Protein AF-A0A229TII5-F1 (afdb_monomer)

Foldseek 3Di:
DPADDDVNHRQVRFAAAEEDAPDLVQQVCCVVDPPFDRDDPLQLVQFSPAPLKDKAFDPPDPVSQKIWIWGGRPVVRATKIWIWGAPDPPHPNYIYTNYMGGDDPVSVVVSVVVVVVD

Structure (mmCIF, N/CA/C/O backbone):
data_AF-A0A229TII5-F1
#
_entry.id   AF-A0A229TII5-F1
#
loop_
_atom_site.group_PDB
_atom_site.id
_atom_site.type_symbol
_atom_site.label_atom_id
_atom_site.label_alt_id
_atom_site.label_comp_id
_atom_site.label_asym_id
_atom_site.label_entity_id
_atom_site.label_seq_id
_atom_site.pdbx_PDB_ins_code
_atom_site.Cartn_x
_atom_site.Cartn_y
_atom_site.Cartn_z
_atom_site.occupancy
_atom_site.B_iso_or_equiv
_atom_site.auth_seq_id
_atom_site.auth_comp_id
_atom_site.auth_asym_id
_atom_site.auth_atom_id
_atom_site.pdbx_PDB_model_num
ATOM 1 N N . MET A 1 1 ? -7.533 -11.425 -20.818 1.00 45.06 1 MET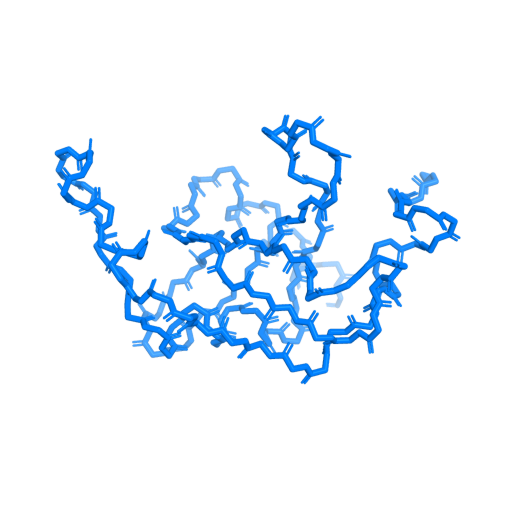 A N 1
ATOM 2 C CA . MET A 1 1 ? -7.266 -10.160 -20.110 1.00 45.06 1 MET A CA 1
ATOM 3 C C . MET A 1 1 ? -5.758 -10.106 -19.992 1.00 45.06 1 MET A C 1
ATOM 5 O O . MET A 1 1 ? -5.217 -10.911 -19.247 1.00 45.06 1 MET A O 1
ATOM 9 N N . GLU A 1 2 ? -5.079 -9.342 -20.848 1.00 51.00 2 GLU A N 1
ATOM 10 C CA . GLU A 1 2 ? -3.642 -9.111 -20.652 1.00 51.00 2 GLU A CA 1
ATOM 11 C C . GLU A 1 2 ? -3.489 -8.429 -19.289 1.00 51.00 2 GLU A C 1
ATOM 13 O O . GLU A 1 2 ? -4.198 -7.462 -19.007 1.00 51.00 2 GLU A O 1
ATOM 18 N N . GLY A 1 3 ? -2.686 -9.020 -18.402 1.00 65.75 3 GLY A N 1
ATOM 19 C CA . GLY A 1 3 ? -2.425 -8.448 -17.083 1.00 65.75 3 GLY A CA 1
ATOM 20 C C . GLY A 1 3 ? -1.769 -7.076 -17.224 1.00 65.75 3 GLY A C 1
ATOM 21 O O . GLY A 1 3 ? -1.077 -6.821 -18.209 1.00 65.75 3 GLY A O 1
ATOM 22 N N . GLU A 1 4 ? -1.996 -6.183 -16.260 1.00 81.69 4 GLU A N 1
ATOM 23 C CA . GLU A 1 4 ? -1.265 -4.915 -16.219 1.00 81.69 4 GLU A CA 1
ATOM 24 C C . GLU A 1 4 ? 0.246 -5.183 -16.111 1.00 81.69 4 GLU A C 1
ATOM 26 O O . GLU A 1 4 ? 0.687 -6.107 -15.423 1.00 81.69 4 GLU A O 1
ATOM 31 N N . ILE A 1 5 ? 1.041 -4.362 -16.799 1.00 85.06 5 ILE A N 1
ATOM 32 C CA . ILE A 1 5 ? 2.491 -4.525 -16.925 1.00 85.06 5 ILE A CA 1
ATOM 33 C C . ILE A 1 5 ? 3.196 -3.298 -16.333 1.00 85.06 5 ILE A C 1
ATOM 35 O O . ILE A 1 5 ? 2.768 -2.159 -16.520 1.00 85.06 5 ILE A O 1
ATOM 39 N N . TYR A 1 6 ? 4.307 -3.540 -15.646 1.00 85.00 6 TYR A N 1
ATOM 40 C CA . TYR A 1 6 ? 5.278 -2.561 -15.176 1.00 85.00 6 TYR A CA 1
ATOM 41 C C . TYR A 1 6 ? 6.591 -2.789 -15.925 1.00 85.00 6 TYR A C 1
ATOM 43 O O . TYR A 1 6 ? 7.286 -3.762 -15.650 1.00 85.00 6 TYR A O 1
ATOM 51 N N . ASP A 1 7 ? 6.904 -1.936 -16.901 1.00 83.94 7 ASP A N 1
ATOM 52 C CA . ASP A 1 7 ? 8.151 -1.990 -17.687 1.00 83.94 7 ASP A CA 1
ATOM 53 C C . ASP A 1 7 ? 8.514 -3.395 -18.197 1.00 83.94 7 ASP A C 1
ATOM 55 O O . ASP A 1 7 ? 9.630 -3.886 -18.048 1.00 83.94 7 ASP A O 1
ATOM 59 N N . GLY A 1 8 ? 7.527 -4.076 -18.783 1.00 83.12 8 GLY A N 1
ATOM 60 C CA . GLY A 1 8 ? 7.665 -5.438 -19.308 1.00 83.12 8 GLY A CA 1
ATOM 61 C C . GLY A 1 8 ? 7.439 -6.567 -18.293 1.00 83.12 8 GLY A C 1
ATOM 62 O O . GLY A 1 8 ? 7.366 -7.725 -18.698 1.00 83.12 8 GLY A O 1
ATOM 63 N N . ILE A 1 9 ? 7.268 -6.264 -17.002 1.00 84.00 9 ILE A N 1
ATOM 64 C CA . ILE A 1 9 ? 6.999 -7.247 -15.942 1.00 84.00 9 ILE A CA 1
ATOM 65 C C . ILE A 1 9 ? 5.499 -7.252 -15.608 1.00 84.00 9 ILE A C 1
ATOM 67 O O . ILE A 1 9 ? 4.963 -6.203 -15.251 1.00 84.00 9 ILE A O 1
ATOM 71 N N . PRO A 1 10 ? 4.793 -8.395 -15.673 1.00 88.19 10 PRO A N 1
ATOM 72 C CA . PRO A 1 10 ? 3.420 -8.479 -15.176 1.00 88.19 10 PRO A CA 1
ATOM 73 C C . PRO A 1 10 ? 3.349 -8.080 -13.698 1.00 88.19 10 PRO A C 1
ATOM 75 O O . PRO A 1 10 ? 4.185 -8.528 -12.908 1.00 88.19 10 PRO A O 1
ATOM 78 N N . LEU A 1 11 ? 2.371 -7.261 -13.301 1.00 86.62 11 LEU A N 1
ATOM 79 C CA . LEU A 1 11 ? 2.284 -6.746 -11.926 1.00 86.62 11 LEU A CA 1
ATOM 80 C C . LEU A 1 11 ? 2.242 -7.851 -10.867 1.00 86.62 11 LEU A C 1
ATOM 82 O O . LEU A 1 11 ? 2.825 -7.701 -9.796 1.00 86.62 11 LEU A O 1
ATOM 86 N N . GLU A 1 12 ? 1.599 -8.977 -11.164 1.00 82.06 12 GLU A N 1
ATOM 87 C CA . GLU A 1 12 ? 1.528 -10.135 -10.274 1.00 82.06 12 GLU A CA 1
ATOM 88 C C . GLU A 1 12 ? 2.870 -10.861 -10.091 1.00 82.06 12 GLU A C 1
ATOM 90 O O . GLU A 1 12 ? 3.008 -11.680 -9.184 1.00 82.06 12 GLU A O 1
ATOM 95 N N . ARG A 1 13 ? 3.857 -10.564 -10.944 1.00 85.81 13 ARG A N 1
ATOM 96 C CA . ARG A 1 13 ? 5.221 -11.105 -10.896 1.00 85.81 13 ARG A CA 1
ATOM 97 C C . ARG A 1 13 ? 6.256 -10.080 -10.445 1.00 85.81 13 ARG A C 1
ATOM 99 O O . ARG A 1 13 ? 7.441 -10.409 -10.440 1.00 85.81 13 ARG A O 1
ATOM 106 N N . LEU A 1 14 ? 5.846 -8.859 -10.095 1.00 88.06 14 LEU A N 1
ATOM 107 C CA . LEU A 1 14 ? 6.781 -7.871 -9.569 1.00 88.06 14 LEU A CA 1
ATOM 108 C C . LEU A 1 14 ? 7.443 -8.410 -8.293 1.00 88.06 14 LEU A C 1
ATOM 110 O O . LEU A 1 14 ? 6.729 -8.863 -7.388 1.00 88.06 14 LEU A O 1
ATOM 114 N N . PRO A 1 15 ? 8.783 -8.346 -8.192 1.00 89.38 15 PRO A N 1
ATOM 115 C CA . PRO A 1 15 ? 9.463 -8.718 -6.967 1.00 89.38 15 PRO A CA 1
ATOM 116 C C . PRO A 1 15 ?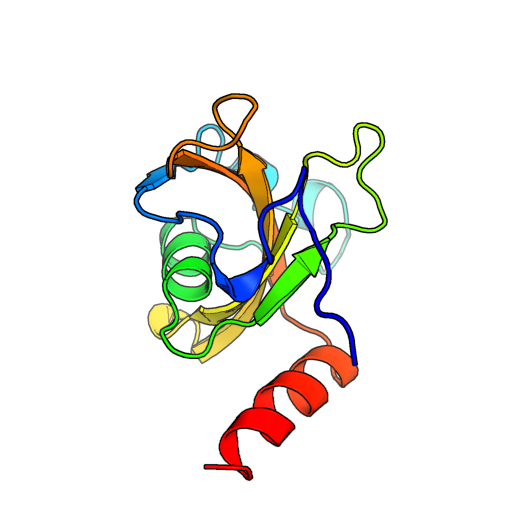 9.026 -7.744 -5.871 1.00 89.38 15 PRO A C 1
ATOM 118 O O . PRO A 1 15 ? 9.075 -6.522 -6.038 1.00 89.38 15 PRO A O 1
ATOM 121 N N . LEU A 1 16 ? 8.549 -8.298 -4.763 1.00 92.06 16 LEU A N 1
ATOM 122 C CA . LEU A 1 16 ? 8.141 -7.563 -3.573 1.00 92.06 16 LEU A CA 1
ATOM 123 C C . LEU A 1 16 ? 8.669 -8.354 -2.380 1.00 92.06 16 LEU A C 1
ATOM 125 O O . LEU A 1 16 ? 7.984 -9.219 -1.835 1.00 92.06 16 LEU A O 1
ATOM 129 N N . GLU A 1 17 ? 9.933 -8.098 -2.069 1.00 94.31 17 GLU A N 1
ATOM 130 C CA . GLU A 1 17 ? 10.734 -8.847 -1.102 1.00 94.31 17 GLU A CA 1
ATOM 131 C C . GLU A 1 17 ? 10.909 -8.045 0.185 1.00 94.31 17 GLU A C 1
ATOM 133 O O . GLU A 1 17 ? 10.754 -8.587 1.276 1.00 94.31 17 GLU A O 1
ATOM 138 N N . GLU A 1 18 ? 11.148 -6.738 0.055 1.00 96.88 18 GLU A N 1
ATOM 139 C CA . GLU A 1 18 ? 11.391 -5.839 1.176 1.00 96.88 18 GLU A CA 1
ATOM 140 C C . GLU A 1 18 ? 10.587 -4.545 1.035 1.00 96.88 18 GLU A C 1
ATOM 142 O O . GLU A 1 18 ? 10.407 -3.999 -0.058 1.00 96.88 18 GLU A O 1
ATOM 147 N N . VAL A 1 19 ? 10.066 -4.063 2.165 1.00 97.75 19 VAL A N 1
ATOM 148 C CA . VAL A 1 19 ? 9.239 -2.858 2.235 1.00 97.75 19 VAL A CA 1
ATOM 149 C C . VAL A 1 19 ? 9.724 -1.993 3.383 1.00 97.75 19 VAL A C 1
ATOM 151 O O . VAL A 1 19 ? 9.656 -2.401 4.542 1.00 97.75 19 VAL A O 1
ATOM 154 N N . HIS A 1 20 ? 10.138 -0.769 3.071 1.00 97.81 20 HIS A N 1
ATOM 155 C CA . HIS A 1 20 ? 10.498 0.223 4.076 1.00 97.81 20 HIS A CA 1
ATOM 156 C C . HIS A 1 20 ? 9.439 1.313 4.197 1.00 97.81 20 HIS A C 1
ATOM 158 O O . HIS A 1 20 ? 8.787 1.711 3.228 1.00 97.81 20 HIS A O 1
ATOM 164 N N . VAL A 1 21 ? 9.316 1.853 5.406 1.00 97.38 21 VAL A N 1
ATOM 165 C CA . VAL A 1 21 ? 8.519 3.046 5.697 1.00 97.38 21 VAL A CA 1
ATOM 166 C C . VAL A 1 21 ? 9.491 4.155 6.101 1.00 97.38 21 VAL A C 1
ATOM 168 O O . VAL A 1 21 ? 9.765 4.308 7.291 1.00 97.38 21 VAL A O 1
ATOM 171 N N . PRO A 1 22 ? 10.075 4.890 5.135 1.00 92.12 22 PRO A N 1
ATOM 172 C CA . PRO A 1 22 ? 11.151 5.840 5.426 1.00 92.12 22 PRO A CA 1
ATOM 173 C C . PRO A 1 22 ? 10.673 7.032 6.263 1.00 92.12 22 PRO A C 1
ATOM 175 O O . PRO A 1 22 ? 11.423 7.537 7.092 1.00 92.12 22 PRO A O 1
ATOM 178 N N . ASP A 1 23 ? 9.419 7.455 6.076 1.00 92.25 23 ASP A N 1
ATOM 179 C CA . ASP A 1 23 ? 8.778 8.486 6.892 1.00 92.25 23 ASP A CA 1
ATOM 180 C C . ASP A 1 23 ? 7.336 8.082 7.262 1.00 92.25 23 ASP A C 1
ATOM 182 O O . ASP A 1 23 ? 6.417 8.200 6.438 1.00 92.25 23 ASP A O 1
ATOM 186 N N . PRO A 1 24 ? 7.103 7.622 8.506 1.00 93.56 24 PRO A N 1
ATOM 187 C CA . PRO A 1 24 ? 5.771 7.276 8.995 1.00 93.56 24 PRO A CA 1
ATOM 188 C C . PRO A 1 24 ? 4.775 8.446 9.001 1.00 93.56 24 PRO A C 1
ATOM 190 O O . PRO A 1 24 ? 3.566 8.213 9.037 1.00 93.56 24 PRO A O 1
ATOM 193 N N . GLN A 1 25 ? 5.219 9.710 8.932 1.00 94.25 25 GLN A N 1
ATOM 194 C CA . GLN A 1 25 ? 4.301 10.856 8.885 1.00 94.25 25 GLN A CA 1
ATOM 195 C C . GLN A 1 25 ? 3.395 10.819 7.653 1.00 94.25 25 GLN A C 1
ATOM 197 O O . GLN A 1 25 ? 2.245 11.257 7.714 1.00 94.25 25 GLN A O 1
ATOM 202 N N . HIS A 1 26 ? 3.843 10.224 6.546 1.00 92.81 26 HIS A N 1
ATOM 203 C CA . HIS A 1 26 ? 3.008 10.068 5.356 1.00 92.81 26 HIS A CA 1
ATOM 204 C C . HIS A 1 26 ? 1.816 9.118 5.552 1.00 92.81 26 HIS A C 1
ATOM 206 O O . HIS A 1 26 ? 0.839 9.186 4.789 1.00 92.81 26 HIS A O 1
ATOM 212 N N . LEU A 1 27 ? 1.858 8.270 6.583 1.00 96.38 27 LEU A N 1
ATOM 213 C CA . LEU A 1 27 ? 0.749 7.416 7.000 1.00 96.38 27 LEU A CA 1
ATOM 214 C C . LEU A 1 27 ? -0.232 8.126 7.942 1.00 96.38 27 LEU A C 1
ATOM 216 O O . LEU A 1 27 ? -1.377 7.689 8.072 1.00 96.38 27 LEU A O 1
ATOM 220 N N . ARG A 1 28 ? 0.165 9.270 8.518 1.00 96.56 28 ARG A N 1
ATOM 221 C CA . ARG A 1 28 ? -0.708 10.146 9.310 1.00 96.56 28 ARG A CA 1
ATOM 222 C C . ARG A 1 28 ? -1.567 11.028 8.411 1.00 96.56 28 ARG A C 1
ATOM 224 O O . ARG A 1 28 ? -1.385 12.241 8.290 1.00 96.56 28 ARG A O 1
ATOM 231 N N . ARG A 1 29 ? -2.484 10.394 7.682 1.00 95.06 29 ARG A N 1
ATOM 232 C CA . ARG A 1 29 ? -3.361 11.072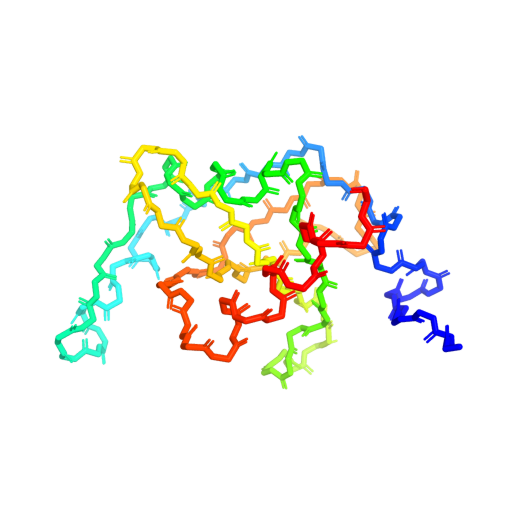 6.721 1.00 95.06 29 ARG A CA 1
ATOM 233 C C . ARG A 1 29 ? -4.305 12.074 7.381 1.00 95.06 29 ARG A C 1
ATOM 235 O O . ARG A 1 29 ? -4.704 13.010 6.689 1.00 95.06 29 ARG A O 1
ATOM 242 N N . SER A 1 30 ? -4.615 11.927 8.668 1.00 96.62 30 SER A N 1
ATOM 243 C CA . SER A 1 30 ? -5.432 12.867 9.445 1.00 96.62 30 SER A CA 1
ATOM 244 C C . SER A 1 30 ? -4.878 14.298 9.424 1.00 96.62 30 SER A C 1
ATOM 246 O O . SER A 1 30 ? -5.653 15.252 9.417 1.00 96.62 30 SER A O 1
ATOM 248 N N . LEU A 1 31 ? -3.555 14.457 9.287 1.00 94.94 31 LEU A N 1
ATOM 249 C CA . LEU A 1 31 ? -2.884 15.757 9.155 1.00 94.94 31 LEU A CA 1
ATOM 250 C C . LEU A 1 31 ? -3.242 16.496 7.856 1.00 94.94 31 LEU A C 1
ATOM 252 O O . LEU A 1 31 ? -3.125 17.716 7.783 1.00 94.94 31 LEU A O 1
ATOM 256 N N . ARG A 1 32 ? -3.652 15.761 6.816 1.00 93.38 32 ARG A N 1
ATOM 257 C CA . ARG A 1 32 ? -3.975 16.298 5.481 1.00 93.38 32 ARG A CA 1
ATOM 258 C C . ARG A 1 32 ? -5.465 16.225 5.157 1.00 93.38 32 ARG A C 1
ATOM 260 O O . ARG A 1 32 ? -5.954 17.011 4.351 1.00 93.38 32 ARG A O 1
ATOM 267 N N . TYR A 1 33 ? -6.176 15.267 5.746 1.00 93.81 33 TYR A N 1
ATOM 268 C CA . TYR A 1 33 ? -7.561 14.943 5.424 1.00 93.81 33 TYR A CA 1
ATOM 269 C C . TYR A 1 33 ? -8.368 14.754 6.719 1.00 93.81 33 TYR A C 1
ATOM 271 O O . TYR A 1 33 ? -8.224 13.719 7.376 1.00 93.81 33 TYR A O 1
ATOM 279 N N . PRO A 1 34 ? -9.235 15.716 7.092 1.00 94.94 34 PRO A N 1
ATOM 280 C CA . PRO A 1 34 ? -10.065 15.607 8.287 1.00 94.94 34 PRO A CA 1
ATOM 281 C C . PRO A 1 34 ? -10.893 14.316 8.312 1.00 94.94 34 PRO A C 1
ATOM 283 O O . PRO A 1 34 ? -11.540 13.960 7.327 1.00 94.94 34 PRO A O 1
ATOM 286 N N . GLY A 1 35 ? -10.857 13.608 9.443 1.00 94.56 35 GLY 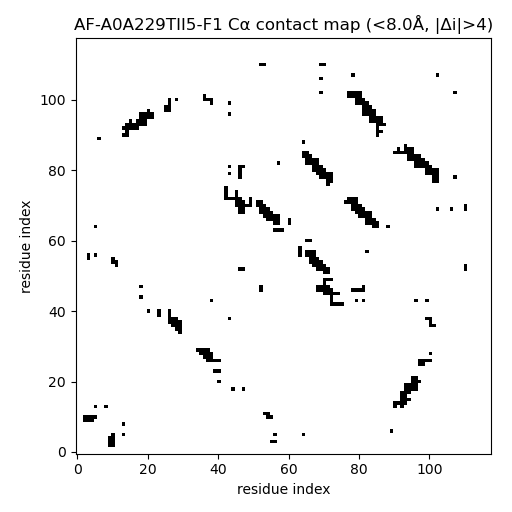A N 1
ATOM 287 C CA . GLY A 1 35 ? -11.561 12.334 9.631 1.00 94.56 35 GLY A CA 1
ATOM 288 C C . GLY A 1 35 ? -10.890 11.119 8.979 1.00 94.56 35 GLY A C 1
ATOM 289 O O . GLY A 1 35 ? -11.429 10.015 9.070 1.00 94.56 35 GLY A O 1
ATOM 290 N N . ALA A 1 36 ? -9.729 11.284 8.334 1.00 96.00 36 ALA A N 1
ATOM 291 C CA . ALA A 1 36 ? -8.943 10.148 7.876 1.00 96.00 36 ALA A CA 1
ATOM 292 C C . ALA A 1 36 ? -8.351 9.379 9.061 1.00 96.00 36 ALA A C 1
ATOM 294 O O . ALA A 1 36 ? -7.960 9.957 10.072 1.00 96.00 36 ALA A O 1
ATOM 295 N N . LEU A 1 37 ? -8.283 8.061 8.899 1.00 96.56 37 LEU A N 1
ATOM 296 C CA . LEU A 1 37 ? -7.656 7.169 9.860 1.00 96.56 37 LEU A CA 1
ATOM 297 C C . LEU A 1 37 ? -6.155 7.092 9.580 1.00 96.56 37 LEU A C 1
ATOM 299 O O . LEU A 1 37 ? -5.762 6.836 8.438 1.00 96.56 37 LEU A O 1
ATOM 303 N N . ASP A 1 38 ? -5.353 7.296 10.618 1.00 97.50 38 ASP A N 1
ATOM 304 C CA . ASP A 1 38 ? -3.906 7.123 10.555 1.00 97.50 38 ASP A CA 1
ATOM 305 C C . ASP A 1 38 ? -3.551 5.637 10.586 1.00 97.50 38 ASP A C 1
ATOM 307 O O . ASP A 1 38 ? -4.232 4.832 11.227 1.00 97.50 38 ASP A O 1
ATOM 311 N N . ILE A 1 39 ? -2.514 5.278 9.834 1.00 98.06 39 ILE A N 1
ATOM 312 C CA . ILE A 1 39 ? -2.050 3.900 9.694 1.00 98.06 39 ILE A CA 1
ATOM 313 C C . ILE A 1 39 ? -0.676 3.787 10.353 1.00 98.06 39 ILE A C 1
ATOM 315 O O . ILE A 1 39 ? 0.219 4.570 10.04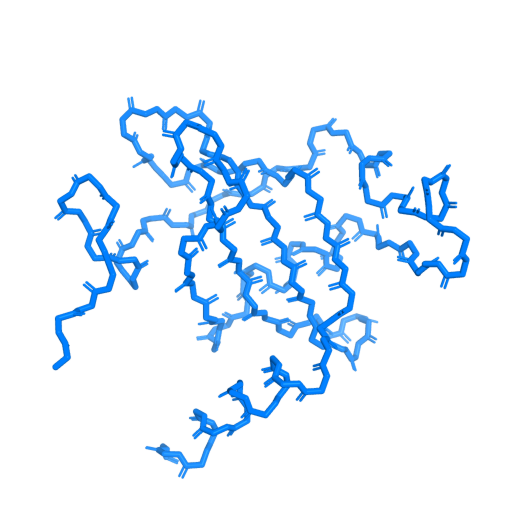8 1.00 98.06 39 ILE A O 1
ATOM 319 N N . GLU A 1 40 ? -0.492 2.807 11.231 1.00 98.00 40 GLU A N 1
ATOM 320 C CA . GLU A 1 40 ? 0.839 2.486 11.752 1.00 98.00 40 GLU A CA 1
ATOM 321 C C . GLU A 1 40 ? 1.667 1.747 10.692 1.00 98.00 40 GLU A C 1
ATOM 323 O O . GLU A 1 40 ? 1.128 0.996 9.871 1.00 98.00 40 GLU A O 1
ATOM 328 N N . SER A 1 41 ? 2.989 1.944 10.711 1.00 98.31 41 SER A N 1
ATOM 329 C CA . SER A 1 41 ? 3.912 1.357 9.727 1.00 98.31 41 SER A CA 1
ATOM 330 C C . SER A 1 41 ? 3.753 -0.158 9.600 1.00 98.31 41 SER A C 1
ATOM 332 O O . SER A 1 41 ? 3.722 -0.683 8.488 1.00 98.31 41 SER A O 1
ATOM 334 N N . GLU A 1 42 ? 3.592 -0.852 10.728 1.00 98.25 42 GLU A N 1
ATOM 335 C CA . GLU A 1 42 ? 3.396 -2.303 10.768 1.00 98.25 42 GLU A CA 1
ATOM 336 C C . GLU A 1 42 ? 2.155 -2.748 9.987 1.00 98.25 42 GLU A C 1
ATOM 338 O O . GLU A 1 42 ? 2.235 -3.681 9.195 1.00 98.25 42 GLU A O 1
ATOM 343 N N . HIS A 1 43 ? 1.034 -2.033 10.099 1.00 98.56 43 HIS A N 1
ATOM 344 C CA . HIS A 1 43 ? -0.202 -2.389 9.402 1.00 98.56 43 HIS A CA 1
ATOM 345 C C . HIS A 1 43 ? -0.099 -2.164 7.894 1.00 98.56 43 HIS A C 1
ATOM 347 O O . HIS A 1 43 ? -0.644 -2.942 7.107 1.00 98.56 43 HIS A O 1
ATOM 353 N N . ALA A 1 44 ? 0.621 -1.123 7.466 1.00 98.50 44 ALA A N 1
ATOM 354 C CA . ALA A 1 44 ? 0.909 -0.924 6.050 1.00 98.50 44 ALA A CA 1
ATOM 355 C C . ALA A 1 44 ? 1.744 -2.090 5.493 1.00 98.50 44 ALA A C 1
ATOM 357 O O . ALA A 1 44 ? 1.404 -2.633 4.443 1.00 98.50 44 ALA A O 1
ATOM 358 N N . VAL A 1 45 ? 2.782 -2.515 6.220 1.00 98.38 45 VAL A N 1
ATOM 359 C CA . VAL A 1 45 ? 3.641 -3.648 5.843 1.00 98.38 45 VAL A CA 1
ATOM 360 C C . VAL A 1 45 ? 2.857 -4.965 5.819 1.00 98.38 45 VAL A C 1
ATOM 362 O O . VAL A 1 45 ? 2.954 -5.709 4.845 1.00 98.38 45 VAL A O 1
ATOM 365 N N . GLU A 1 46 ? 2.013 -5.231 6.819 1.00 98.62 46 GLU A N 1
ATOM 366 C CA . GLU A 1 46 ? 1.130 -6.406 6.848 1.00 98.62 46 GLU A CA 1
ATOM 367 C C . GLU A 1 46 ? 0.243 -6.488 5.600 1.00 98.62 46 GLU A C 1
ATOM 369 O O . GLU A 1 46 ? 0.149 -7.539 4.969 1.00 98.62 46 GLU A O 1
ATOM 374 N N . ALA A 1 47 ? -0.395 -5.377 5.220 1.00 98.44 47 ALA A N 1
ATOM 375 C CA . ALA A 1 47 ? -1.240 -5.335 4.033 1.00 98.44 47 ALA A CA 1
ATOM 376 C C . ALA A 1 47 ? -0.436 -5.555 2.745 1.00 98.44 47 ALA A C 1
ATOM 378 O O . ALA A 1 47 ? -0.936 -6.180 1.809 1.00 98.44 47 ALA A O 1
ATOM 379 N N . VAL A 1 48 ? 0.807 -5.074 2.690 1.00 98.19 48 VAL A N 1
ATOM 380 C CA . VAL A 1 48 ? 1.680 -5.300 1.537 1.00 98.19 48 VAL A CA 1
ATOM 381 C C . VAL A 1 48 ? 2.092 -6.766 1.416 1.00 98.19 48 VAL A C 1
ATOM 383 O O . VAL A 1 48 ? 2.138 -7.284 0.304 1.00 98.19 48 VAL A O 1
ATOM 386 N N . PHE A 1 49 ? 2.337 -7.457 2.528 1.00 97.81 49 PHE A N 1
ATOM 387 C CA . PHE A 1 49 ? 2.716 -8.872 2.527 1.00 97.81 49 PHE A CA 1
ATOM 388 C C . PHE A 1 49 ? 1.537 -9.842 2.639 1.00 97.81 49 PHE A C 1
ATOM 390 O O . PHE A 1 49 ? 1.749 -11.050 2.751 1.00 97.81 49 PHE A O 1
ATOM 397 N N . ASP A 1 50 ? 0.296 -9.359 2.535 1.00 97.12 50 ASP A N 1
ATOM 398 C CA . ASP A 1 50 ? -0.874 -10.227 2.445 1.00 97.12 50 ASP A CA 1
ATOM 399 C C . ASP A 1 50 ? -0.695 -11.238 1.287 1.00 97.12 50 ASP A C 1
ATOM 401 O O . ASP A 1 50 ? -0.547 -10.837 0.124 1.00 97.12 50 ASP A O 1
ATOM 405 N N . PRO A 1 51 ? -0.741 -12.559 1.555 1.00 93.88 51 PRO A N 1
ATOM 406 C CA . PRO A 1 51 ? -0.618 -13.587 0.521 1.00 93.88 51 PRO A CA 1
ATOM 407 C C . PRO A 1 51 ? -1.693 -13.509 -0.571 1.00 93.88 51 PRO A C 1
ATOM 409 O O . PRO A 1 51 ? -1.542 -14.106 -1.636 1.00 93.88 51 PRO A O 1
ATOM 412 N N . ARG A 1 52 ? -2.806 -12.818 -0.303 1.00 93.19 52 ARG A N 1
ATOM 413 C CA . ARG A 1 52 ? -3.918 -12.595 -1.237 1.00 93.19 52 ARG A CA 1
ATOM 414 C C . ARG A 1 52 ? -3.984 -11.158 -1.750 1.00 93.19 52 ARG A C 1
ATOM 416 O O . ARG A 1 52 ? -5.019 -10.761 -2.288 1.00 93.19 52 ARG A O 1
ATOM 423 N N . ARG A 1 53 ? -2.922 -10.374 -1.559 1.00 95.19 53 ARG A N 1
ATOM 424 C CA . ARG A 1 53 ? -2.880 -8.987 -2.014 1.00 95.19 53 ARG A CA 1
ATOM 425 C C . ARG A 1 53 ? -3.186 -8.872 -3.504 1.00 95.19 53 ARG A C 1
ATOM 427 O O . ARG A 1 53 ? -2.867 -9.750 -4.304 1.00 95.19 53 ARG A O 1
ATOM 434 N N . LEU A 1 54 ? -3.730 -7.725 -3.867 1.00 94.44 54 LEU A N 1
ATOM 435 C CA . LEU A 1 54 ? -3.867 -7.282 -5.243 1.00 94.44 54 LEU A CA 1
ATOM 436 C C . LEU A 1 54 ? -2.856 -6.190 -5.537 1.00 94.44 54 LEU A C 1
ATOM 438 O O . LEU A 1 54 ? -2.681 -5.296 -4.715 1.00 94.44 54 LEU A O 1
ATOM 442 N N . VAL A 1 55 ? -2.243 -6.244 -6.715 1.00 94.56 55 VAL A N 1
ATOM 443 C CA . VAL A 1 55 ? -1.299 -5.231 -7.190 1.00 94.56 55 VAL A CA 1
ATOM 444 C C . VAL A 1 55 ? -1.868 -4.591 -8.452 1.00 94.56 55 VAL A C 1
ATOM 446 O O . VAL A 1 55 ? -2.320 -5.295 -9.351 1.00 94.56 55 VAL A O 1
ATOM 449 N N . GLY A 1 56 ? -1.872 -3.263 -8.497 1.00 93.38 56 GLY A N 1
ATOM 450 C CA . GLY A 1 56 ? -2.304 -2.459 -9.642 1.00 93.38 56 GLY A CA 1
ATOM 451 C C . GLY A 1 56 ? -1.382 -1.258 -9.833 1.00 93.38 56 GLY A C 1
ATOM 452 O O . GLY A 1 56 ? -0.685 -0.862 -8.893 1.00 93.38 56 GLY A O 1
ATOM 453 N N . ARG A 1 57 ? -1.378 -0.638 -11.015 1.00 93.25 57 ARG A N 1
ATOM 454 C CA . ARG A 1 57 ? -0.706 0.661 -11.188 1.00 93.25 57 ARG A CA 1
ATOM 455 C C . ARG A 1 57 ? -1.372 1.715 -10.306 1.00 93.25 57 ARG A C 1
ATOM 457 O O . ARG A 1 57 ? -2.589 1.704 -10.110 1.00 93.25 57 ARG A O 1
ATOM 464 N N . ASP A 1 58 ? -0.588 2.647 -9.771 1.00 94.12 58 ASP A N 1
ATOM 465 C CA . ASP A 1 58 ? -1.170 3.821 -9.131 1.00 94.12 58 ASP A CA 1
ATOM 466 C C . ASP A 1 58 ? -1.629 4.820 -10.209 1.00 94.12 58 ASP A C 1
ATOM 468 O O . ASP A 1 58 ? -0.783 5.416 -10.878 1.00 94.12 58 ASP A O 1
ATOM 472 N N . PRO A 1 59 ? -2.943 5.072 -10.375 1.00 90.38 59 PRO A N 1
ATOM 473 C CA . PRO A 1 59 ? -3.438 5.997 -11.396 1.00 90.38 59 PRO A CA 1
ATOM 474 C C . PRO A 1 59 ? -3.024 7.452 -11.139 1.00 90.38 59 PRO A C 1
ATOM 476 O O . PRO 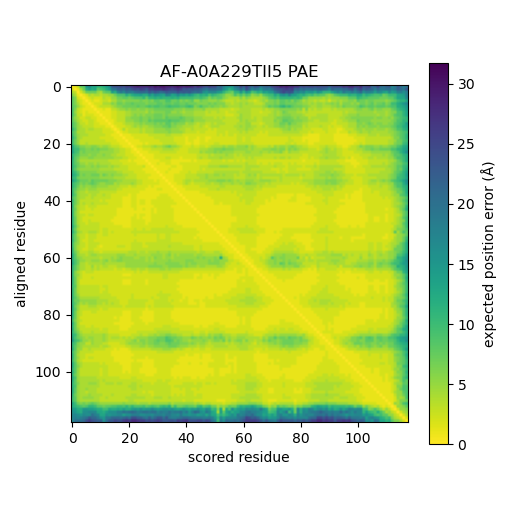A 1 59 ? -3.118 8.281 -12.038 1.00 90.38 59 PRO A O 1
ATOM 479 N N . SER A 1 60 ? -2.595 7.781 -9.916 1.00 90.94 60 SER A N 1
ATOM 480 C CA . SER A 1 60 ? -2.071 9.105 -9.568 1.00 90.94 60 SER A CA 1
ATOM 481 C C . SER A 1 60 ? -0.562 9.254 -9.768 1.00 90.94 60 SER A C 1
ATOM 483 O O . SER A 1 60 ? -0.037 10.351 -9.555 1.00 90.94 60 SER A O 1
ATOM 485 N N . SER A 1 61 ? 0.143 8.196 -10.179 1.00 90.38 61 SER A N 1
ATOM 486 C CA . SER A 1 61 ? 1.589 8.250 -10.367 1.00 90.38 61 SER A CA 1
ATOM 487 C C . SER A 1 61 ? 1.940 9.082 -11.597 1.00 90.38 61 SER A C 1
ATOM 489 O O . SER A 1 61 ? 1.570 8.743 -12.718 1.00 90.38 61 SER A O 1
ATOM 491 N N . ARG A 1 62 ? 2.686 10.175 -11.396 1.00 88.44 62 ARG A N 1
ATOM 492 C CA . ARG A 1 62 ? 3.129 11.050 -12.497 1.00 88.44 62 ARG A CA 1
ATOM 493 C C . ARG A 1 62 ? 4.262 10.437 -13.315 1.00 88.44 62 ARG A C 1
ATOM 495 O O . ARG A 1 62 ? 4.329 10.679 -14.512 1.00 88.44 62 ARG A O 1
ATOM 502 N N . THR A 1 63 ? 5.145 9.674 -12.668 1.00 87.88 63 THR A N 1
ATOM 503 C CA . THR A 1 63 ? 6.241 8.950 -13.335 1.00 87.88 63 THR A CA 1
ATOM 504 C C . THR A 1 63 ? 5.783 7.592 -13.863 1.00 87.88 63 THR A C 1
ATOM 506 O O . THR A 1 63 ? 6.481 6.960 -14.644 1.00 87.88 63 THR A O 1
ATOM 509 N N . GLY A 1 64 ? 4.602 7.133 -13.436 1.00 88.31 64 GLY A N 1
ATOM 510 C CA . GLY A 1 64 ? 4.119 5.779 -13.668 1.00 88.31 64 GLY A CA 1
ATOM 511 C C . GLY A 1 64 ? 4.750 4.752 -12.725 1.00 88.31 64 GLY A C 1
ATOM 512 O O . GLY A 1 64 ? 4.249 3.647 -12.619 1.00 88.31 64 GLY A O 1
ATOM 513 N N . GLU A 1 65 ? 5.799 5.079 -11.982 1.00 91.81 65 GLU A N 1
ATOM 514 C CA . GLU A 1 65 ? 6.567 4.074 -11.241 1.00 91.81 65 GLU A CA 1
ATOM 515 C C . GLU A 1 65 ? 5.873 3.565 -9.977 1.00 91.81 65 GLU A C 1
ATOM 517 O O . GLU A 1 65 ? 6.313 2.581 -9.387 1.00 91.81 65 GLU A O 1
ATOM 522 N N . SER A 1 66 ? 4.813 4.228 -9.521 1.00 95.31 66 SER A N 1
ATOM 523 C CA . SER A 1 66 ? 4.140 3.847 -8.281 1.00 95.31 66 SER A CA 1
ATOM 524 C C . SER A 1 66 ? 3.099 2.755 -8.529 1.00 95.31 66 SER A C 1
ATOM 526 O O . SER A 1 66 ? 2.367 2.770 -9.523 1.00 95.31 66 SER A O 1
ATOM 528 N N . ILE A 1 67 ? 2.992 1.827 -7.584 1.00 96.12 67 ILE A N 1
ATOM 529 C CA . ILE A 1 67 ? 1.963 0.783 -7.573 1.00 96.12 67 ILE A CA 1
ATOM 530 C C . ILE A 1 67 ? 1.045 0.958 -6.367 1.00 96.12 67 ILE A C 1
ATOM 532 O O . ILE A 1 67 ? 1.409 1.569 -5.360 1.00 96.12 67 ILE A O 1
ATOM 536 N N . ARG A 1 68 ? -0.156 0.393 -6.457 1.00 96.69 68 ARG A N 1
ATOM 537 C CA . ARG A 1 68 ? -1.055 0.195 -5.324 1.00 96.69 68 ARG A CA 1
ATOM 538 C C . ARG A 1 68 ? -1.116 -1.272 -4.970 1.00 96.69 68 ARG A C 1
ATOM 540 O O . ARG A 1 68 ? -1.370 -2.112 -5.830 1.00 96.69 68 ARG A O 1
ATOM 547 N N . VAL A 1 69 ? -0.976 -1.542 -3.683 1.00 97.56 69 VAL A N 1
ATOM 548 C CA . VAL A 1 69 ? -1.264 -2.838 -3.090 1.00 97.56 69 VAL A CA 1
ATOM 549 C C . VAL A 1 69 ? -2.560 -2.736 -2.301 1.00 97.56 69 VAL A C 1
ATOM 551 O O . VAL A 1 69 ? -2.717 -1.843 -1.473 1.00 97.56 69 VAL A O 1
ATOM 554 N N . LEU A 1 70 ? -3.503 -3.635 -2.561 1.00 97.81 70 LEU A N 1
ATOM 555 C CA . LEU A 1 70 ? -4.691 -3.833 -1.739 1.00 97.81 70 LEU A CA 1
ATOM 556 C C . LEU A 1 70 ? -4.553 -5.160 -1.000 1.00 97.81 70 LEU A C 1
ATOM 558 O O . LEU A 1 70 ? -4.617 -6.216 -1.626 1.00 97.81 70 LEU A O 1
ATOM 562 N N . GLY A 1 71 ? -4.409 -5.107 0.319 1.00 97.94 71 GLY A N 1
ATOM 563 C CA . GLY A 1 71 ? -4.223 -6.301 1.139 1.00 97.94 71 GLY A CA 1
ATOM 564 C C . GLY A 1 71 ? -4.744 -6.141 2.559 1.00 97.94 71 GLY A C 1
ATOM 565 O O . GLY A 1 71 ? -5.119 -5.051 2.996 1.00 97.94 71 GLY A O 1
ATOM 566 N N . HIS A 1 72 ? -4.858 -7.262 3.257 1.00 98.31 72 HIS A N 1
ATOM 567 C CA . HIS A 1 72 ? -5.398 -7.358 4.603 1.00 98.31 72 HIS A CA 1
ATOM 568 C C . HIS A 1 72 ? -4.299 -7.186 5.649 1.00 98.31 72 HIS A C 1
ATOM 570 O O . HIS A 1 72 ? -3.351 -7.960 5.669 1.00 98.31 72 HIS A O 1
ATOM 576 N N . SER A 1 73 ? -4.484 -6.231 6.560 1.00 98.44 73 SER A N 1
ATOM 577 C CA . SER A 1 73 ? -3.697 -6.109 7.788 1.00 98.44 73 SER A CA 1
ATOM 578 C C . SER A 1 73 ? -4.405 -6.862 8.922 1.00 98.44 73 SER A C 1
ATOM 580 O O . SER A 1 73 ? -5.513 -6.465 9.308 1.00 98.44 73 SER A O 1
ATOM 582 N N . PRO A 1 74 ? -3.822 -7.955 9.456 1.00 98.06 74 PRO A N 1
ATOM 583 C CA . PRO A 1 74 ? -4.367 -8.662 10.610 1.00 98.06 74 PRO A CA 1
ATOM 584 C C . PRO A 1 74 ? -4.400 -7.805 11.874 1.00 98.06 74 PRO A C 1
ATOM 586 O O . PRO A 1 74 ? -5.435 -7.798 12.539 1.00 98.06 74 PRO A O 1
ATOM 589 N N . GLY A 1 75 ? -3.335 -7.049 12.168 1.00 97.88 75 GLY A N 1
ATOM 590 C CA . GLY A 1 75 ? -3.267 -6.189 13.351 1.00 97.88 75 GLY A CA 1
ATOM 591 C C . GLY A 1 75 ? -4.363 -5.121 13.382 1.00 97.88 75 GLY A C 1
ATOM 592 O O . GLY A 1 75 ? -4.898 -4.808 14.442 1.00 97.88 75 GLY A O 1
ATOM 593 N N . MET A 1 76 ? -4.780 -4.629 12.212 1.00 96.88 76 MET A N 1
ATOM 594 C CA . MET A 1 76 ? -5.850 -3.637 12.093 1.00 96.88 76 MET A CA 1
ATOM 595 C C . MET A 1 76 ? -7.236 -4.244 11.801 1.00 96.88 76 MET A C 1
ATOM 597 O O . MET A 1 76 ? -8.253 -3.542 11.849 1.00 96.88 76 MET A O 1
ATOM 601 N N . GLY A 1 77 ? -7.296 -5.531 11.441 1.00 97.25 77 GLY A N 1
ATOM 602 C CA . GLY A 1 77 ? -8.518 -6.241 11.049 1.00 97.25 77 GLY A CA 1
ATOM 603 C C . GLY A 1 77 ? -9.211 -5.659 9.811 1.00 97.25 77 GLY A C 1
ATOM 604 O O . GLY A 1 77 ? -10.443 -5.689 9.709 1.00 97.25 77 GLY A O 1
ATOM 605 N N . ARG A 1 78 ? -8.457 -5.039 8.893 1.00 97.31 78 ARG A N 1
ATOM 606 C CA . ARG A 1 78 ? -9.002 -4.277 7.754 1.00 97.31 78 ARG A CA 1
ATOM 607 C C . ARG A 1 78 ? -8.175 -4.465 6.489 1.00 97.31 78 ARG A C 1
ATOM 609 O O . ARG A 1 78 ? -6.986 -4.756 6.527 1.00 97.31 78 ARG A O 1
ATOM 616 N N . LEU A 1 79 ? -8.832 -4.252 5.350 1.00 98.50 79 LEU A N 1
ATOM 617 C CA . LEU A 1 79 ? -8.154 -4.095 4.067 1.00 98.50 79 LEU A CA 1
ATOM 618 C C . LEU A 1 79 ? -7.610 -2.674 3.946 1.00 98.50 79 LEU A C 1
ATOM 620 O O . LEU A 1 79 ? -8.354 -1.715 4.180 1.00 98.50 79 LEU A O 1
ATOM 624 N N . LEU A 1 80 ? -6.353 -2.553 3.537 1.00 98.69 80 LEU A N 1
ATOM 625 C CA . LEU A 1 80 ? -5.671 -1.292 3.281 1.00 98.69 80 LEU A CA 1
ATOM 626 C C . LEU A 1 80 ? -5.276 -1.200 1.812 1.00 98.69 80 LEU A C 1
ATOM 628 O O . LEU A 1 80 ? -4.920 -2.197 1.189 1.00 98.69 80 LEU A O 1
ATOM 632 N N . VAL A 1 81 ? -5.336 0.014 1.279 1.00 98.38 81 VAL A N 1
ATOM 633 C CA . VAL A 1 81 ? -4.660 0.392 0.042 1.00 98.38 81 VAL A CA 1
ATOM 634 C C . VAL A 1 81 ? -3.347 1.050 0.438 1.00 98.38 81 VAL A C 1
ATOM 636 O O . VAL A 1 81 ? -3.361 2.043 1.164 1.00 98.38 81 VAL A O 1
ATOM 639 N N . VAL A 1 82 ? -2.232 0.505 -0.031 1.00 98.50 82 VAL A N 1
ATOM 640 C CA . VAL A 1 82 ? -0.878 1.006 0.218 1.00 98.50 82 VAL A CA 1
ATOM 641 C C . VAL A 1 82 ? -0.276 1.429 -1.116 1.00 98.50 82 VAL A C 1
ATOM 643 O O . VAL A 1 82 ? -0.290 0.657 -2.072 1.00 98.50 82 VAL A O 1
ATOM 646 N N . VAL A 1 83 ? 0.227 2.658 -1.200 1.00 97.88 83 VAL A N 1
ATOM 647 C CA . VAL A 1 83 ? 0.964 3.140 -2.374 1.00 97.88 83 VAL A CA 1
ATOM 648 C C . VAL A 1 83 ? 2.441 2.875 -2.144 1.00 97.88 83 VAL A C 1
ATOM 650 O O . VAL A 1 83 ? 2.995 3.324 -1.138 1.00 97.88 83 VAL A O 1
ATOM 653 N N . LEU A 1 84 ? 3.066 2.175 -3.084 1.00 97.81 84 LEU A N 1
ATOM 654 C CA . LEU A 1 84 ? 4.490 1.877 -3.069 1.00 97.81 84 LEU A CA 1
ATOM 655 C C . LEU A 1 84 ? 5.196 2.590 -4.218 1.00 97.81 84 LEU A C 1
ATOM 657 O O . LEU A 1 84 ? 4.667 2.687 -5.327 1.00 97.81 84 LEU A O 1
ATOM 661 N N . VAL A 1 85 ? 6.407 3.056 -3.946 1.00 96.19 85 VAL A N 1
ATOM 662 C CA . VAL A 1 85 ? 7.364 3.571 -4.931 1.00 96.19 85 VAL A CA 1
ATOM 663 C C . VAL A 1 85 ? 8.589 2.664 -4.864 1.00 96.19 85 VAL A C 1
ATOM 665 O O . VAL A 1 85 ? 8.978 2.297 -3.753 1.00 96.19 85 VAL A O 1
ATOM 668 N N . PRO A 1 86 ? 9.168 2.232 -5.993 1.00 95.62 86 PRO A N 1
ATOM 669 C CA . PRO A 1 86 ? 10.324 1.353 -5.934 1.00 95.62 86 PRO A CA 1
ATOM 670 C C . PRO A 1 86 ? 11.534 2.126 -5.401 1.00 95.62 86 PRO A C 1
ATOM 672 O O . PRO A 1 86 ? 11.665 3.325 -5.648 1.00 95.62 86 PRO A O 1
ATOM 675 N N . ASP A 1 87 ? 12.432 1.443 -4.696 1.00 95.44 87 ASP A N 1
ATOM 676 C CA . ASP A 1 87 ? 13.721 2.031 -4.303 1.00 95.44 87 ASP A CA 1
ATOM 677 C C . ASP A 1 87 ? 14.548 2.436 -5.536 1.00 95.44 87 ASP A C 1
ATOM 679 O O . ASP A 1 87 ? 15.199 3.480 -5.572 1.00 95.44 87 ASP A O 1
ATOM 683 N N . ARG A 1 88 ? 14.456 1.629 -6.596 1.00 91.62 88 ARG A N 1
ATOM 684 C CA . ARG A 1 88 ? 15.148 1.852 -7.863 1.00 91.62 88 ARG A CA 1
ATOM 685 C C . ARG A 1 88 ? 14.335 1.385 -9.058 1.00 91.62 88 ARG A C 1
ATOM 687 O O . ARG A 1 88 ? 13.488 0.504 -8.947 1.00 91.62 88 ARG A O 1
ATOM 694 N N . HIS A 1 89 ? 14.672 1.926 -10.222 1.00 86.00 89 HIS A N 1
ATOM 695 C CA . HIS A 1 89 ? 14.097 1.526 -11.499 1.00 86.00 89 HIS A CA 1
ATOM 696 C C . HIS A 1 89 ? 15.140 0.785 -12.367 1.00 86.00 89 HIS A C 1
ATOM 698 O O . HIS A 1 89 ? 16.260 1.289 -12.515 1.00 86.00 89 HIS A O 1
ATOM 704 N N . PRO A 1 90 ? 14.814 -0.387 -12.953 1.00 85.38 90 PRO A N 1
ATOM 705 C CA . PRO A 1 90 ? 13.594 -1.170 -12.724 1.00 85.38 90 PRO A CA 1
ATOM 706 C C . PRO A 1 90 ? 13.540 -1.751 -11.290 1.00 85.38 90 PRO A C 1
ATOM 708 O O . PRO A 1 90 ? 14.597 -1.893 -10.664 1.00 85.38 90 PRO A O 1
ATOM 711 N N . PRO A 1 91 ? 12.345 -2.097 -10.763 1.00 89.88 91 PRO A N 1
ATOM 712 C CA . PRO A 1 91 ? 12.192 -2.599 -9.398 1.00 89.88 91 PRO A CA 1
ATOM 713 C C . PRO A 1 91 ? 12.976 -3.891 -9.161 1.00 89.88 91 PRO A C 1
ATOM 715 O O . PRO A 1 91 ? 12.858 -4.853 -9.919 1.00 89.88 91 PRO A O 1
ATOM 718 N N . ASN A 1 92 ? 13.744 -3.930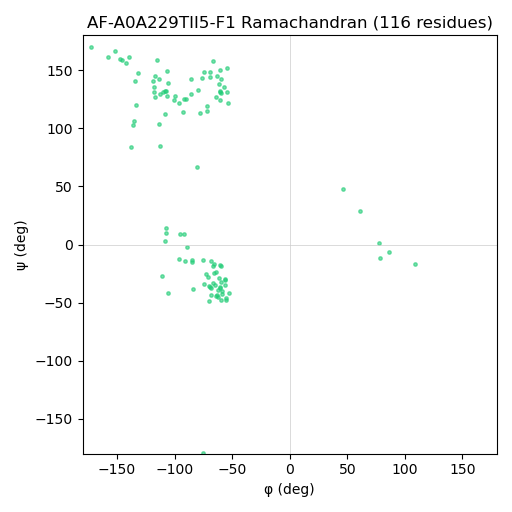 -8.074 1.00 90.50 92 ASN A N 1
ATOM 719 C CA . ASN A 1 92 ? 14.586 -5.065 -7.685 1.00 90.50 92 ASN A CA 1
ATOM 720 C C . ASN A 1 92 ? 14.045 -5.853 -6.481 1.00 90.50 92 ASN A C 1
ATOM 722 O O . ASN A 1 92 ? 14.780 -6.659 -5.928 1.00 90.50 92 ASN A O 1
ATOM 726 N N . GLY A 1 93 ? 12.811 -5.589 -6.045 1.00 94.31 93 GLY A N 1
ATOM 727 C CA . GLY A 1 93 ? 12.227 -6.222 -4.859 1.00 94.31 93 GLY A CA 1
ATOM 728 C C . GLY A 1 93 ? 12.074 -5.306 -3.652 1.00 94.31 93 GLY A C 1
ATOM 729 O O . GLY A 1 93 ? 11.281 -5.636 -2.770 1.00 94.31 93 GLY A O 1
ATOM 730 N N . ILE A 1 94 ? 12.756 -4.157 -3.637 1.00 97.12 94 ILE A N 1
ATOM 731 C CA . ILE A 1 94 ? 12.726 -3.195 -2.530 1.00 97.12 94 ILE A CA 1
ATOM 732 C C . ILE A 1 94 ? 11.766 -2.049 -2.858 1.00 97.12 94 ILE A C 1
ATOM 734 O O . ILE A 1 94 ? 11.860 -1.411 -3.913 1.00 97.12 94 ILE A O 1
ATOM 738 N N . TRP A 1 95 ? 10.840 -1.780 -1.939 1.00 97.62 95 TRP A N 1
ATOM 739 C CA . TRP A 1 95 ? 9.801 -0.767 -2.099 1.00 97.62 95 TRP A CA 1
ATOM 740 C C . TRP A 1 95 ? 9.688 0.145 -0.881 1.00 97.62 95 TRP A C 1
ATOM 742 O O . TRP A 1 95 ? 9.840 -0.273 0.264 1.00 97.62 95 TRP A O 1
ATOM 752 N N . HIS A 1 96 ? 9.337 1.402 -1.125 1.00 98.00 96 HIS A N 1
ATOM 753 C CA . HIS A 1 96 ? 9.056 2.394 -0.098 1.00 98.00 96 HIS A CA 1
ATOM 754 C C . HIS A 1 96 ? 7.563 2.685 -0.024 1.00 98.00 96 HIS A C 1
ATOM 756 O O . HIS A 1 96 ? 6.915 2.959 -1.039 1.00 98.00 96 HIS A O 1
ATOM 762 N N . VAL A 1 97 ? 7.013 2.674 1.189 1.00 98.06 97 VAL A N 1
ATOM 763 C CA . VAL A 1 97 ? 5.634 3.098 1.427 1.00 98.06 97 VAL A CA 1
ATOM 764 C C . VAL A 1 97 ? 5.539 4.610 1.275 1.00 98.06 97 VAL A C 1
ATOM 766 O O . VAL A 1 97 ? 6.094 5.367 2.068 1.00 98.06 97 VAL A O 1
ATOM 769 N N . ALA A 1 98 ? 4.790 5.051 0.267 1.00 96.88 98 ALA A N 1
ATOM 770 C CA . ALA A 1 98 ? 4.509 6.463 0.046 1.00 96.88 98 ALA A CA 1
ATOM 771 C C . ALA A 1 98 ? 3.328 6.948 0.893 1.00 96.88 98 ALA A C 1
ATOM 773 O O . ALA A 1 98 ? 3.337 8.074 1.372 1.00 96.88 98 ALA A O 1
ATOM 774 N N . THR A 1 99 ? 2.287 6.126 1.063 1.00 97.69 99 THR A N 1
ATOM 775 C CA . THR A 1 99 ? 1.154 6.375 1.971 1.00 97.69 99 THR A CA 1
ATOM 776 C C . THR A 1 99 ? 0.256 5.128 2.034 1.00 97.69 99 THR A C 1
ATOM 778 O O . THR A 1 99 ? 0.390 4.225 1.207 1.00 97.69 99 THR A O 1
ATOM 781 N N . ALA A 1 100 ? -0.701 5.085 2.963 1.00 98.19 100 ALA A N 1
ATOM 782 C CA . ALA A 1 100 ? -1.712 4.033 3.026 1.00 98.19 100 ALA A CA 1
ATOM 783 C C . ALA A 1 100 ? -3.048 4.558 3.563 1.00 98.19 100 ALA A C 1
ATOM 785 O O . ALA A 1 100 ? -3.106 5.610 4.205 1.00 98.19 100 ALA A O 1
ATOM 786 N N . TRP A 1 101 ? -4.138 3.840 3.288 1.00 98.06 101 TRP A N 1
ATOM 787 C CA . TRP A 1 101 ? -5.463 4.153 3.823 1.00 98.06 101 TRP A CA 1
ATOM 788 C C . TRP A 1 101 ? -6.419 2.954 3.824 1.00 98.06 101 TRP A C 1
ATOM 790 O O . TRP A 1 101 ? -6.218 2.009 3.060 1.00 98.06 101 TRP A O 1
ATOM 800 N N . PRO A 1 102 ? -7.505 2.987 4.622 1.00 98.25 102 PRO A N 1
ATOM 801 C CA . PRO A 1 102 ? -8.515 1.935 4.598 1.00 98.25 102 PRO A CA 1
ATOM 802 C C . PRO A 1 102 ? -9.178 1.798 3.227 1.00 98.25 102 PRO A C 1
ATOM 804 O O . PRO A 1 102 ? -9.652 2.777 2.649 1.00 98.25 102 PRO A O 1
ATOM 807 N N . ALA A 1 103 ? -9.270 0.569 2.728 1.00 97.69 103 ALA A N 1
ATOM 808 C CA . ALA A 1 103 ? -9.941 0.272 1.472 1.00 97.69 103 ALA A CA 1
ATOM 809 C C . ALA A 1 103 ? -11.427 0.657 1.529 1.00 97.69 103 ALA A C 1
ATOM 811 O O . ALA A 1 103 ? -12.116 0.380 2.518 1.00 97.69 103 ALA A O 1
ATOM 812 N N . ASP A 1 104 ? -11.944 1.247 0.451 1.00 95.44 104 ASP A N 1
ATOM 813 C CA . ASP A 1 104 ? -13.360 1.591 0.318 1.00 95.44 104 ASP A CA 1
ATOM 814 C C . ASP A 1 104 ? -14.243 0.360 0.024 1.00 95.44 104 ASP A C 1
ATOM 816 O O . ASP A 1 104 ? -13.779 -0.779 -0.062 1.00 95.44 104 ASP A O 1
ATOM 820 N N . ARG A 1 105 ? -15.558 0.564 -0.125 1.00 95.50 105 ARG A N 1
ATOM 821 C CA . ARG A 1 105 ? -16.501 -0.536 -0.395 1.00 95.50 105 ARG A CA 1
ATOM 822 C C . ARG A 1 105 ? -16.168 -1.295 -1.683 1.00 95.50 105 ARG A C 1
ATOM 824 O O . ARG A 1 105 ? -16.296 -2.519 -1.693 1.00 95.50 105 ARG A O 1
ATOM 831 N N . ARG A 1 106 ? -15.760 -0.592 -2.740 1.00 92.94 106 ARG A N 1
ATOM 832 C CA . ARG A 1 106 ? -15.486 -1.181 -4.054 1.00 92.94 106 ARG A CA 1
ATOM 833 C C . ARG A 1 106 ? -14.225 -2.034 -4.002 1.00 92.94 106 ARG A C 1
ATOM 835 O O . ARG A 1 106 ? -14.276 -3.195 -4.392 1.00 92.94 106 ARG A O 1
ATOM 842 N N . ALA A 1 107 ? -13.139 -1.507 -3.444 1.00 94.00 107 ALA A N 1
ATOM 843 C CA . ALA A 1 107 ? -11.900 -2.246 -3.226 1.00 94.00 107 ALA A CA 1
ATOM 844 C C . ALA A 1 107 ? -12.148 -3.519 -2.402 1.00 94.00 107 ALA A C 1
ATOM 846 O O . ALA A 1 107 ? -11.735 -4.610 -2.794 1.00 94.00 107 ALA A O 1
ATOM 847 N N . ARG A 1 108 ? -12.920 -3.421 -1.310 1.00 94.75 108 ARG A N 1
ATOM 848 C CA . ARG A 1 108 ? -13.286 -4.598 -0.504 1.00 94.75 108 ARG A CA 1
ATOM 849 C C . ARG A 1 108 ? -14.066 -5.648 -1.297 1.00 94.75 108 ARG A C 1
ATOM 851 O O . ARG A 1 108 ? -13.862 -6.835 -1.066 1.00 94.75 108 ARG A O 1
ATOM 858 N N . GLN A 1 109 ? -14.955 -5.239 -2.203 1.00 93.06 109 GLN A N 1
ATOM 859 C CA . GLN A 1 109 ? -15.711 -6.170 -3.044 1.00 93.06 109 GLN A CA 1
ATOM 860 C C . GLN A 1 109 ? -14.805 -6.889 -4.048 1.00 93.06 109 GLN A C 1
ATOM 862 O O . GLN A 1 109 ? -14.904 -8.104 -4.177 1.00 93.06 109 GLN A O 1
ATOM 867 N N . VAL A 1 110 ? -13.886 -6.165 -4.691 1.00 91.31 110 VAL A N 1
ATOM 868 C CA . VAL A 1 110 ? -12.902 -6.752 -5.615 1.00 91.31 110 VAL A CA 1
ATOM 869 C C . VAL A 1 110 ? -12.030 -7.784 -4.895 1.00 91.31 110 VAL A C 1
ATOM 871 O O . VAL A 1 110 ? -11.911 -8.916 -5.356 1.00 91.31 110 VAL A O 1
ATOM 874 N N . TYR A 1 111 ? -11.497 -7.439 -3.720 1.00 92.62 111 TYR A N 1
ATOM 875 C CA . TYR A 1 111 ? -10.685 -8.364 -2.924 1.00 92.62 111 TYR A CA 1
ATOM 876 C C . TYR A 1 111 ? -11.474 -9.611 -2.481 1.00 92.62 111 TYR A C 1
ATOM 878 O O . TYR A 1 111 ? -10.949 -10.722 -2.481 1.00 92.62 111 TYR A O 1
ATOM 886 N N . ARG A 1 112 ? -12.754 -9.460 -2.111 1.00 89.56 112 ARG A N 1
ATOM 887 C CA . ARG A 1 112 ? -13.614 -10.599 -1.742 1.00 89.56 112 ARG A CA 1
ATOM 888 C C . ARG A 1 112 ? -13.952 -11.495 -2.928 1.00 89.56 112 ARG A C 1
ATOM 890 O O . ARG A 1 112 ? -13.969 -12.703 -2.740 1.00 89.56 112 ARG A O 1
ATOM 897 N N . GLY A 1 113 ? -14.146 -10.939 -4.124 1.00 81.44 113 GLY A N 1
ATOM 898 C CA . GLY A 1 113 ? -14.375 -11.734 -5.334 1.00 81.44 113 GLY A CA 1
ATOM 899 C C . GLY A 1 113 ? -13.251 -12.741 -5.603 1.00 81.44 113 GLY A C 1
ATOM 900 O O . GLY A 1 113 ? -13.514 -13.837 -6.076 1.00 81.44 113 GLY A O 1
ATOM 901 N N . LEU A 1 114 ? -12.010 -12.442 -5.202 1.00 64.94 114 LEU A N 1
ATOM 902 C CA . LEU A 1 114 ? -10.900 -13.406 -5.263 1.00 64.94 114 LEU A CA 1
ATOM 903 C C . LEU A 1 114 ? -10.972 -14.519 -4.219 1.00 64.94 114 LEU A C 1
ATOM 905 O O . LEU A 1 114 ? -10.394 -15.582 -4.433 1.00 64.94 114 LEU A O 1
ATOM 909 N N . ARG A 1 115 ? -11.642 -14.293 -3.082 1.00 56.88 115 ARG A N 1
ATOM 910 C CA . ARG A 1 115 ? -11.850 -15.342 -2.073 1.00 56.88 115 ARG A CA 1
ATOM 911 C C . ARG A 1 115 ? -12.836 -16.406 -2.542 1.00 56.88 115 ARG A C 1
ATOM 9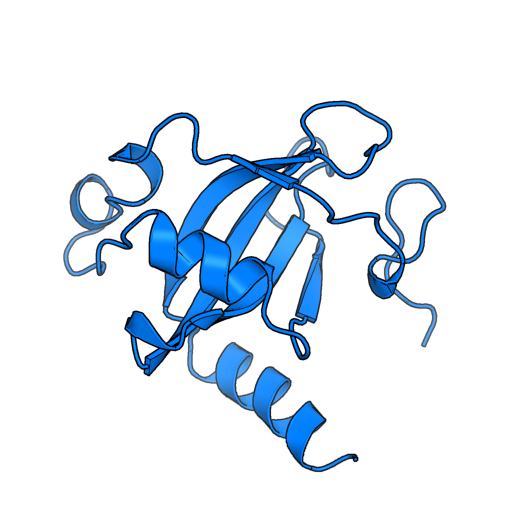13 O O . ARG A 1 115 ? -12.731 -17.524 -2.064 1.00 56.88 115 ARG A O 1
ATOM 920 N N . GLU A 1 116 ? -13.777 -16.058 -3.417 1.00 53.44 116 GLU A N 1
ATOM 921 C CA . GLU A 1 116 ? -14.859 -16.953 -3.860 1.00 53.44 116 GLU A CA 1
ATOM 922 C C . GLU A 1 116 ? -14.499 -17.765 -5.116 1.00 53.44 116 GLU A C 1
ATOM 924 O O . GLU A 1 116 ? -15.180 -18.732 -5.436 1.00 53.44 116 GLU A O 1
ATOM 929 N N . VAL A 1 117 ? -13.425 -17.396 -5.823 1.00 54.97 117 VAL A N 1
ATOM 930 C CA . VAL A 1 117 ? -12.981 -18.036 -7.080 1.00 54.97 117 VAL A CA 1
ATOM 931 C C . VAL A 1 117 ? -11.903 -19.117 -6.839 1.00 54.97 117 VAL A C 1
ATOM 933 O O . VAL A 1 117 ? -11.317 -19.636 -7.786 1.00 54.97 117 VAL A O 1
ATOM 936 N N . ARG A 1 118 ? -11.626 -19.486 -5.581 1.00 43.78 118 ARG A N 1
ATOM 937 C CA . ARG A 1 118 ? -10.647 -20.523 -5.210 1.00 43.78 118 ARG A CA 1
ATOM 938 C C . ARG A 1 118 ? -11.259 -21.644 -4.391 1.00 43.78 118 ARG A C 1
ATOM 940 O O . ARG A 1 118 ? -12.021 -21.326 -3.456 1.00 43.78 118 ARG A O 1
#

Mean predicted aligned error: 4.2 Å

pLDDT: mean 91.38, std 11.04, range [43.78, 98.69]

Solvent-accessible surface area (backbone atoms only — not comparable to full-atom values): 6766 Å² total; per-residue (Å²): 129,87,72,63,65,55,96,89,38,45,46,94,68,55,62,78,77,44,77,44,64,90,54,62,68,50,15,42,36,41,83,80,35,88,89,43,64,61,48,56,66,68,41,53,51,38,11,64,66,26,94,80,41,43,66,46,77,30,92,84,37,89,86,58,69,25,33,30,31,41,11,49,11,75,92,72,72,41,49,29,37,32,34,33,34,51,75,45,88,76,68,80,14,42,30,32,50,62,33,46,40,74,47,52,74,65,57,50,50,58,60,49,55,60,63,74,76,106

Radius of gyration: 13.79 Å; Cα contacts (8 Å, |Δi|>4): 224; chains: 1; bounding box: 32×37×34 Å

Sequence (118 aa):
MEGEIYDGIPLERLPLEEVHVPDPQHLRRSLRYPGALDIESEHAVEAVFDPRRLVGRDPSSRTGESIRVLGHSPGMGRLLVVVLVPDRHPPNGIWHVATAWPADRRARQVYRGLREVR

Secondary structure (DSSP, 8-state):
-PPPEETTEEGGGS-EEEEE-S-GGGG-GGGTSTTPPP--HHHHHHHHT-TT-EEEE-TT-SSS--EEEEEEETTTTEEEEEEEEESSSS--EEEEE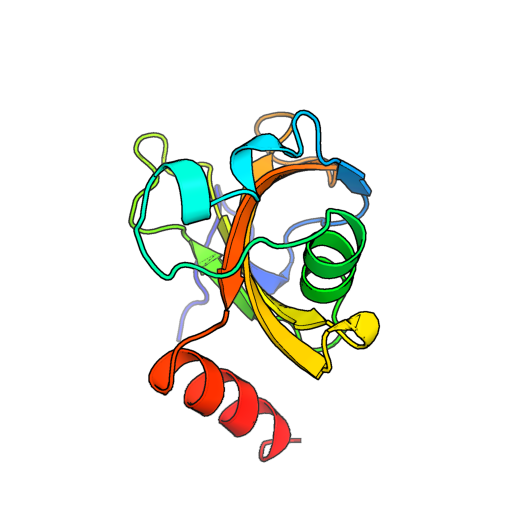EEEEE--HHHHHHHHHHHH--

Nearest PDB structures (foldseek):
  7vd7-assembly1_A  TM=7.155E-01  e=6.313E-05  Salmonella enterica subsp. enterica serovar Typhimurium
  6p44-assembly1_A  TM=4.857E-01  e=3.264E+00  Mycolicibacterium hassiacum DSM 44199
  7uic-assembly1_n  TM=3.480E-01  e=1.517E+00  Saccharomyces cerevisiae S288C
  7uio-assembly1_Bn  TM=3.480E-01  e=2.695E+00  Saccharomyces cerevisiae S288C

Organism: NCBI:txid1905142